Protein AF-A0A7W6GDS7-F1 (afdb_monomer)

pLDDT: mean 84.32, std 12.07, range [47.75, 96.88]

Solvent-accessible surface area (backbone atoms only — not comparable to full-atom values): 6904 Å² total; per-residue (Å²): 136,67,74,62,54,74,38,77,68,31,47,52,54,49,50,52,54,52,49,51,50,52,51,52,50,51,54,51,53,52,51,52,50,50,55,60,49,51,54,53,50,51,54,51,51,51,54,49,50,54,50,53,50,54,52,48,52,50,52,50,50,49,54,50,53,52,53,52,49,55,52,51,53,52,50,52,52,52,50,53,51,49,56,52,46,53,55,50,52,51,53,50,51,53,48,52,52,51,53,51,56,50,51,33,48,73,71,70,48,67,88,66,78,44,76,65,52,52,48,53,70,70,62,62,132

Mean predicted aligned error: 15.45 Å

Secondary structure (DSSP, 8-state):
--TTTSSHHHHHHHHHHHHHHHHHHHHHHHHHHHHHHHHHHHHHHHHHHHHHHHHHHHHHHHHHHHHHHHHHHHHHHHHHHHHHHHHHHHHHHHHHHHHHHHHHHHTT---S--HHHHHHHHT--

Foldseek 3Di:
DCVCCVDPVNVVVVVVVVVVVVVVVVVVVVVVVCVVVVVVVVVVVVVVVVVVVVVVVVVVVVVVVVVVVVVVVVVVVVVVVVVVVVVVVVVVVVVVVVVVCVVCVVVVNNPDCDPVNVVVVVPDD

Radius of gyration: 50.23 Å; Cα contacts (8 Å, |Δi|>4): 10; chains: 1; bounding box: 104×38×113 Å

Sequence (125 aa):
MIALLATPLGRWAGSIIGGLLLIGAAVGVFRWWLHEHDQKLLSGYVLLSEKTAAETERDEFKRQAESYKTVMDAYQVQYRNQLQKDQQDDAQAEQERKDHAAKNRAEGRDDGLTDDDIKFLRRRP

Organism: NCBI:txid1265931

Structure (mmCIF, N/CA/C/O backbone):
data_AF-A0A7W6GDS7-F1
#
_entry.id   AF-A0A7W6GDS7-F1
#
loop_
_atom_site.group_PDB
_atom_site.id
_atom_site.type_symbol
_atom_site.label_atom_id
_atom_site.label_alt_id
_atom_site.label_comp_id
_atom_site.label_asym_id
_atom_site.label_entity_id
_atom_site.label_seq_id
_atom_site.pdbx_PDB_ins_code
_atom_site.Cartn_x
_atom_site.Cartn_y
_atom_site.Cartn_z
_atom_site.occupancy
_atom_site.B_iso_or_equiv
_atom_site.auth_seq_id
_atom_site.auth_comp_id
_atom_site.auth_asym_id
_atom_site.auth_atom_id
_atom_site.pdbx_PDB_model_num
ATOM 1 N N . MET A 1 1 ? 54.939 -10.326 -66.100 1.00 47.75 1 MET A N 1
ATOM 2 C CA . MET A 1 1 ? 53.601 -9.796 -65.746 1.00 47.75 1 MET A CA 1
ATOM 3 C C . MET A 1 1 ? 53.625 -8.542 -64.852 1.00 47.75 1 MET A C 1
ATOM 5 O O . MET A 1 1 ? 52.572 -8.132 -64.397 1.00 47.75 1 MET A O 1
ATOM 9 N N . ILE A 1 2 ? 54.773 -7.879 -64.633 1.00 54.56 2 ILE A N 1
ATOM 10 C CA . ILE A 1 2 ? 54.850 -6.638 -63.822 1.00 54.56 2 ILE A CA 1
ATOM 11 C C . ILE A 1 2 ? 54.851 -5.370 -64.710 1.00 54.56 2 ILE A C 1
ATOM 13 O O . ILE A 1 2 ? 54.473 -4.292 -64.266 1.00 54.56 2 ILE A O 1
ATOM 17 N N . ALA A 1 3 ? 55.174 -5.495 -66.005 1.00 52.16 3 ALA A N 1
ATOM 18 C CA . ALA A 1 3 ? 55.303 -4.352 -66.919 1.00 52.16 3 ALA A CA 1
ATOM 19 C C . ALA A 1 3 ? 53.968 -3.651 -67.263 1.00 52.16 3 ALA A C 1
ATOM 21 O O . ALA A 1 3 ? 53.970 -2.490 -67.658 1.00 52.16 3 ALA A O 1
ATOM 22 N N . LEU A 1 4 ? 52.825 -4.324 -67.075 1.00 53.91 4 LEU A N 1
ATOM 23 C CA . LEU A 1 4 ? 51.492 -3.777 -67.373 1.00 53.91 4 LEU A CA 1
ATOM 24 C C . LEU A 1 4 ? 50.913 -2.930 -66.223 1.00 53.91 4 LEU A C 1
ATOM 26 O O . LEU A 1 4 ? 49.993 -2.154 -66.445 1.00 53.91 4 LEU A O 1
ATOM 30 N N . LEU A 1 5 ? 51.491 -3.030 -65.018 1.00 54.59 5 LEU A N 1
ATOM 31 C CA . LEU A 1 5 ? 51.189 -2.171 -63.862 1.00 54.59 5 LEU A CA 1
ATOM 32 C C . LEU A 1 5 ? 51.980 -0.850 -63.885 1.00 54.59 5 LEU A C 1
ATOM 34 O O . LEU A 1 5 ? 51.621 0.091 -63.182 1.00 54.59 5 LEU A O 1
ATOM 38 N N . ALA A 1 6 ? 53.042 -0.769 -64.695 1.00 56.88 6 ALA A N 1
ATOM 39 C CA . ALA A 1 6 ? 53.880 0.423 -64.840 1.00 56.88 6 ALA A CA 1
ATOM 40 C C . ALA A 1 6 ? 53.373 1.404 -65.915 1.00 56.88 6 ALA A C 1
ATOM 42 O O . ALA A 1 6 ? 53.873 2.524 -66.009 1.00 56.88 6 ALA A O 1
ATOM 43 N N . THR A 1 7 ? 52.370 1.016 -66.711 1.00 65.81 7 THR A N 1
ATOM 44 C CA . THR A 1 7 ? 51.706 1.919 -67.659 1.00 65.81 7 THR A CA 1
ATOM 45 C C . THR A 1 7 ? 50.702 2.821 -66.925 1.00 65.81 7 THR A C 1
ATOM 47 O O . THR A 1 7 ? 50.130 2.417 -65.906 1.00 65.81 7 THR A O 1
ATOM 50 N N . PRO A 1 8 ? 50.441 4.047 -67.420 1.00 65.62 8 PRO A N 1
ATOM 51 C CA . PRO A 1 8 ? 49.491 4.971 -66.790 1.00 65.62 8 PRO A CA 1
ATOM 52 C C . PRO A 1 8 ? 48.081 4.370 -66.635 1.00 65.62 8 PRO A C 1
ATOM 54 O O . PRO A 1 8 ? 47.399 4.659 -65.655 1.00 65.62 8 PRO A O 1
ATOM 57 N N . LEU A 1 9 ? 47.685 3.465 -67.538 1.00 62.59 9 LEU A N 1
ATOM 58 C CA . LEU A 1 9 ? 46.424 2.714 -67.482 1.00 62.59 9 LEU A CA 1
ATOM 59 C C . LEU A 1 9 ? 46.395 1.667 -66.351 1.00 62.59 9 LEU A C 1
ATOM 61 O O . LEU A 1 9 ? 45.389 1.550 -65.652 1.00 62.59 9 LEU A O 1
ATOM 65 N N . GLY A 1 10 ? 47.499 0.946 -66.117 1.00 64.06 10 GLY A N 1
ATOM 66 C CA . GLY A 1 10 ? 47.605 -0.044 -65.037 1.00 64.06 10 GLY A CA 1
ATOM 67 C C . GLY A 1 10 ? 47.581 0.575 -63.635 1.00 64.06 10 GLY A C 1
ATOM 68 O O . GLY A 1 10 ? 46.973 0.017 -62.721 1.00 64.06 10 GLY A O 1
ATOM 69 N N . ARG A 1 11 ? 48.168 1.770 -63.471 1.00 69.38 11 ARG A N 1
ATOM 70 C CA . ARG A 1 11 ? 48.117 2.533 -62.207 1.00 69.38 11 ARG A CA 1
ATOM 71 C C . ARG A 1 11 ? 46.707 3.033 -61.891 1.00 69.38 11 ARG A C 1
ATOM 73 O O . ARG A 1 11 ? 46.294 2.990 -60.735 1.00 69.38 11 ARG A O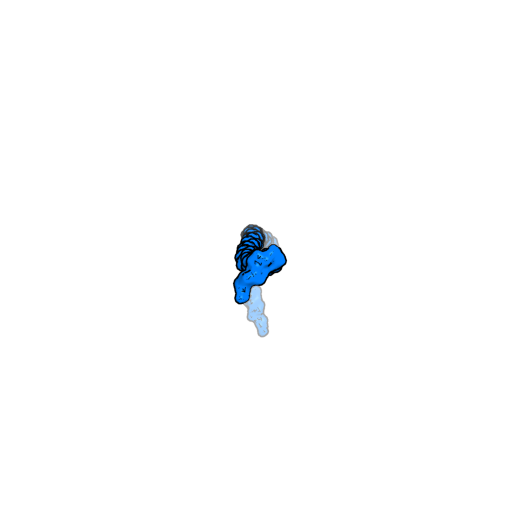 1
ATOM 80 N N . TRP A 1 12 ? 45.961 3.464 -62.909 1.00 73.56 12 TRP A N 1
ATOM 81 C CA . TRP A 1 12 ? 44.571 3.903 -62.762 1.00 73.56 12 TRP A CA 1
ATOM 82 C C . TRP A 1 12 ? 43.647 2.743 -62.367 1.00 73.56 12 TRP A C 1
ATOM 84 O O . TRP A 1 12 ? 42.903 2.850 -61.394 1.00 73.56 12 TRP A O 1
ATOM 94 N N . ALA A 1 13 ? 43.764 1.598 -63.047 1.00 74.06 13 ALA A N 1
ATOM 95 C CA . ALA A 1 13 ? 42.996 0.397 -62.718 1.00 74.06 13 ALA A CA 1
ATOM 96 C C . ALA A 1 13 ? 43.298 -0.128 -61.299 1.00 74.06 13 ALA A C 1
ATOM 98 O O . ALA A 1 13 ? 42.376 -0.445 -60.548 1.00 74.06 13 ALA A O 1
ATOM 9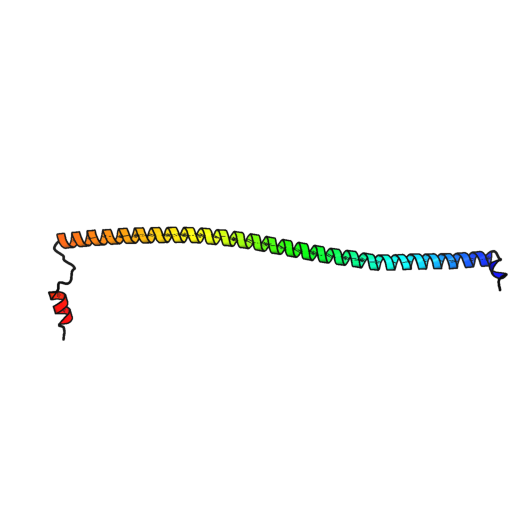9 N N . GLY A 1 14 ? 44.574 -0.150 -60.892 1.00 74.62 14 GLY A N 1
ATOM 100 C CA . GLY A 1 14 ? 44.974 -0.533 -59.533 1.00 74.62 14 GLY A CA 1
ATOM 101 C C . GLY A 1 14 ? 44.450 0.425 -58.458 1.00 74.62 14 GLY A C 1
ATOM 102 O O . GLY A 1 14 ? 44.019 -0.022 -57.398 1.00 74.62 14 GLY A O 1
ATOM 103 N N . SER A 1 15 ? 44.417 1.731 -58.746 1.00 79.00 15 SER A N 1
ATOM 104 C CA . SER A 1 15 ? 43.872 2.741 -57.831 1.00 79.00 15 SER A CA 1
ATOM 105 C C . SER A 1 15 ? 42.362 2.602 -57.627 1.00 79.00 15 SER A C 1
ATOM 107 O O . SER A 1 15 ? 41.884 2.785 -56.510 1.00 79.00 15 SER A O 1
ATOM 109 N N . ILE A 1 16 ? 41.606 2.265 -58.677 1.00 83.81 16 ILE A N 1
ATOM 110 C CA . ILE A 1 16 ? 40.153 2.049 -58.582 1.00 83.81 16 ILE A CA 1
ATOM 111 C C . ILE A 1 16 ? 39.855 0.799 -57.751 1.00 83.81 16 ILE A C 1
ATOM 113 O O . ILE A 1 16 ? 39.044 0.850 -56.830 1.00 83.81 16 ILE A O 1
ATOM 117 N N . ILE A 1 17 ? 40.540 -0.311 -58.035 1.00 84.12 17 ILE A N 1
ATOM 118 C CA . ILE A 1 17 ? 40.349 -1.570 -57.302 1.00 84.12 17 ILE A CA 1
ATOM 119 C C . ILE A 1 17 ? 40.764 -1.406 -55.833 1.00 84.12 17 ILE A C 1
ATOM 121 O O . ILE A 1 17 ? 40.036 -1.832 -54.938 1.00 84.12 17 ILE A O 1
ATOM 125 N N . GLY A 1 18 ? 41.891 -0.736 -55.572 1.00 85.94 18 GLY A N 1
ATOM 126 C CA . GLY A 1 18 ? 42.337 -0.422 -54.214 1.00 85.94 18 GLY A CA 1
ATOM 127 C C . GLY A 1 18 ? 41.353 0.479 -53.462 1.00 85.94 18 GLY A C 1
ATOM 128 O O . GLY A 1 18 ? 41.043 0.214 -52.302 1.00 85.94 18 GLY A O 1
ATOM 129 N N . GLY A 1 19 ? 40.799 1.493 -54.135 1.00 87.75 19 GLY A N 1
ATOM 130 C CA . GLY A 1 19 ? 39.763 2.360 -53.573 1.00 87.75 19 GLY A CA 1
ATOM 131 C C . GLY A 1 19 ? 38.483 1.598 -53.219 1.00 87.75 19 GLY A C 1
ATOM 132 O O . GLY A 1 19 ? 37.969 1.745 -52.113 1.00 87.75 19 GLY A O 1
ATOM 133 N N . LEU A 1 20 ? 38.004 0.726 -54.110 1.00 88.75 20 LEU A N 1
ATOM 134 C CA . 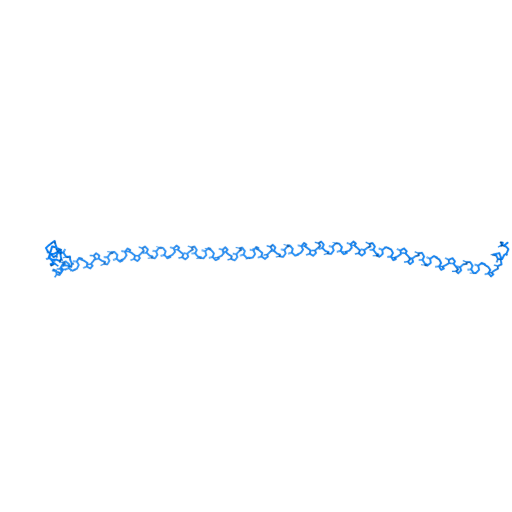LEU A 1 20 ? 36.826 -0.112 -53.855 1.00 88.75 20 LEU A CA 1
ATOM 135 C C . LEU A 1 20 ? 37.046 -1.093 -52.698 1.00 88.75 20 LEU A C 1
ATOM 137 O O . LEU A 1 20 ? 36.145 -1.279 -51.883 1.00 88.75 20 LEU A O 1
ATOM 141 N N . LEU A 1 21 ? 38.240 -1.680 -52.582 1.00 89.94 21 LEU A N 1
ATOM 142 C CA . LEU A 1 21 ? 38.586 -2.553 -51.457 1.00 89.94 21 LEU A CA 1
ATOM 143 C C . LEU A 1 21 ? 38.617 -1.798 -50.126 1.00 89.94 21 LEU A C 1
ATOM 145 O O . LEU A 1 21 ? 38.098 -2.304 -49.134 1.00 89.94 21 LEU A O 1
ATOM 149 N N . LEU A 1 22 ? 39.168 -0.581 -50.099 1.00 91.00 22 LEU A N 1
ATOM 150 C CA . LEU A 1 22 ? 39.157 0.259 -48.899 1.00 91.00 22 LEU A CA 1
ATOM 151 C C . LEU A 1 22 ? 37.737 0.653 -48.489 1.00 91.00 22 LEU A C 1
ATOM 153 O O . LEU A 1 22 ? 37.408 0.589 -47.307 1.00 91.00 22 LEU A O 1
ATOM 157 N N . ILE A 1 23 ? 36.883 1.004 -49.453 1.00 92.19 23 ILE A N 1
ATOM 158 C CA . ILE A 1 23 ? 35.469 1.293 -49.187 1.00 92.19 23 ILE A CA 1
ATOM 159 C C . ILE A 1 23 ? 34.770 0.042 -48.645 1.00 92.19 23 ILE A C 1
ATOM 161 O O . ILE A 1 23 ? 34.068 0.122 -47.640 1.00 92.19 23 ILE A O 1
ATOM 165 N N . GLY A 1 24 ? 34.999 -1.123 -49.254 1.00 92.31 24 GLY A N 1
ATOM 166 C CA . GLY A 1 24 ? 34.452 -2.393 -48.778 1.00 92.31 24 GLY A CA 1
ATOM 167 C C . GLY A 1 24 ? 34.882 -2.720 -47.346 1.00 92.31 24 GLY A C 1
ATOM 168 O O . GLY A 1 24 ? 34.045 -3.087 -46.521 1.00 92.31 24 GLY A O 1
ATOM 169 N N . ALA A 1 25 ? 36.161 -2.515 -47.020 1.00 92.94 25 ALA A N 1
ATOM 170 C CA . ALA A 1 25 ? 36.686 -2.698 -45.671 1.00 92.94 25 ALA A CA 1
ATOM 171 C C . ALA A 1 25 ? 36.072 -1.702 -44.675 1.00 92.94 25 ALA A C 1
ATOM 173 O O . ALA A 1 25 ? 35.646 -2.106 -43.595 1.00 92.94 25 ALA A O 1
ATOM 174 N N . ALA A 1 26 ? 35.954 -0.425 -45.048 1.00 93.44 26 ALA A N 1
ATOM 175 C CA . ALA A 1 26 ? 35.335 0.599 -44.211 1.00 93.44 26 ALA A CA 1
ATOM 176 C C . ALA A 1 26 ? 33.860 0.281 -43.918 1.00 93.44 26 ALA A C 1
ATOM 178 O O . ALA A 1 26 ? 33.433 0.341 -42.766 1.00 93.44 26 ALA A O 1
ATOM 179 N N . VAL A 1 27 ? 33.095 -0.132 -44.933 1.00 94.19 27 VAL A N 1
ATOM 180 C CA . VAL A 1 27 ? 31.693 -0.545 -44.773 1.00 94.19 27 VAL A CA 1
ATOM 181 C C . VAL A 1 27 ? 31.580 -1.802 -43.906 1.00 94.19 27 VAL A C 1
ATOM 183 O O . VAL A 1 27 ? 30.693 -1.880 -43.057 1.00 94.19 27 VAL A O 1
ATOM 186 N N . GLY A 1 28 ? 32.477 -2.776 -44.082 1.00 93.19 28 GLY A N 1
ATOM 187 C CA . GLY A 1 28 ? 32.512 -3.997 -43.275 1.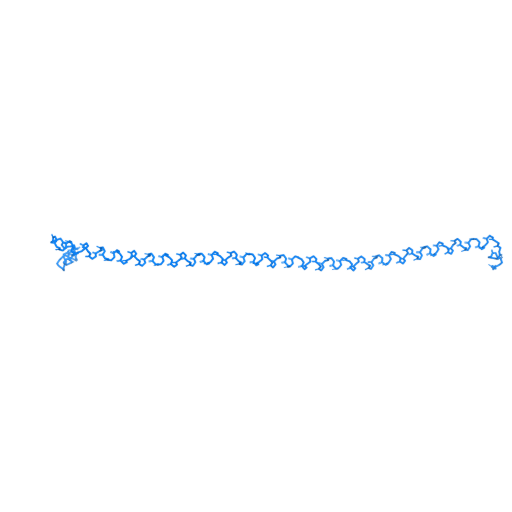00 93.19 28 GLY A CA 1
ATOM 188 C C . GLY A 1 28 ? 32.786 -3.720 -41.796 1.00 93.19 28 GLY A C 1
ATOM 189 O O . GLY A 1 28 ? 32.027 -4.172 -40.939 1.00 93.19 28 GLY A O 1
ATOM 190 N N . VAL A 1 29 ? 33.815 -2.918 -41.499 1.00 92.69 29 VAL A N 1
ATOM 191 C CA . VAL A 1 29 ? 34.156 -2.500 -40.129 1.00 92.69 29 VAL A CA 1
ATOM 192 C C . VAL A 1 29 ? 33.016 -1.697 -39.508 1.00 92.69 29 VAL A C 1
ATOM 194 O O . VAL A 1 29 ? 32.640 -1.954 -38.369 1.00 92.69 29 VAL A O 1
ATOM 197 N N . PHE A 1 30 ? 32.414 -0.776 -40.262 1.00 92.81 30 PHE A N 1
ATOM 198 C CA . PHE A 1 30 ? 31.295 0.027 -39.776 1.00 92.81 30 PHE A CA 1
ATOM 199 C C . PHE A 1 30 ? 30.057 -0.822 -39.454 1.00 92.81 30 PHE A C 1
ATOM 201 O O . PHE A 1 30 ? 29.437 -0.636 -38.409 1.00 92.81 30 PHE A O 1
ATOM 208 N N . ARG A 1 31 ? 29.717 -1.804 -40.303 1.00 93.38 31 ARG A N 1
ATOM 209 C CA . ARG A 1 31 ? 28.613 -2.743 -40.030 1.00 93.38 31 ARG A CA 1
ATOM 210 C C . ARG A 1 31 ? 28.881 -3.615 -38.809 1.00 93.38 31 ARG A C 1
ATOM 212 O O . ARG A 1 31 ? 27.963 -3.842 -38.027 1.00 93.38 31 ARG A O 1
ATOM 219 N N . TRP A 1 32 ? 30.107 -4.111 -38.648 1.00 91.00 32 TRP A N 1
ATOM 220 C CA . TRP A 1 32 ? 30.469 -4.907 -37.476 1.00 91.00 32 TRP A CA 1
ATOM 221 C C . TRP A 1 32 ? 30.404 -4.075 -36.190 1.00 91.00 32 TRP A C 1
ATOM 223 O O . TRP A 1 32 ? 29.820 -4.519 -35.204 1.00 91.00 32 TRP A O 1
ATOM 233 N N . TRP A 1 33 ? 30.897 -2.835 -36.235 1.00 90.88 33 TRP A N 1
ATOM 234 C CA . TRP A 1 33 ? 30.804 -1.895 -35.122 1.00 90.88 33 TRP A CA 1
ATOM 235 C C . TRP A 1 33 ? 29.353 -1.597 -34.727 1.00 90.88 33 TRP A C 1
ATOM 237 O O . TRP A 1 33 ? 29.026 -1.667 -33.544 1.00 90.88 33 TRP A O 1
ATOM 247 N N . LEU A 1 34 ? 28.466 -1.341 -35.699 1.00 88.19 34 LEU A N 1
ATOM 248 C CA . LEU A 1 34 ? 27.035 -1.158 -35.428 1.00 88.19 34 LEU A CA 1
ATOM 249 C C . LEU A 1 34 ? 26.426 -2.383 -34.739 1.00 88.19 34 LEU A C 1
ATOM 251 O O . LEU A 1 34 ? 25.684 -2.230 -33.777 1.00 88.19 34 LEU A O 1
ATOM 255 N N . HIS A 1 35 ? 26.778 -3.595 -35.175 1.00 83.06 35 HIS A N 1
ATOM 256 C CA . HIS A 1 35 ? 26.238 -4.817 -34.583 1.00 83.06 35 HIS A CA 1
ATOM 257 C C . HIS A 1 35 ? 26.619 -4.982 -33.102 1.00 83.06 35 HIS A C 1
ATOM 259 O O . HIS A 1 35 ? 25.761 -5.305 -32.281 1.00 83.06 35 HIS A O 1
ATOM 265 N N . GLU A 1 36 ? 27.879 -4.728 -32.736 1.00 81.94 36 GLU A N 1
ATOM 266 C CA . GLU A 1 36 ? 28.297 -4.765 -31.326 1.00 81.94 36 GLU A CA 1
ATOM 267 C C . GLU A 1 36 ? 27.705 -3.613 -30.504 1.00 81.94 36 GLU A C 1
ATOM 269 O O . GLU A 1 36 ? 27.370 -3.786 -29.328 1.00 81.94 36 GLU A O 1
ATOM 274 N N . HIS A 1 37 ? 27.586 -2.429 -31.106 1.00 81.50 37 HIS A N 1
ATOM 275 C CA . HIS A 1 37 ? 27.061 -1.247 -30.436 1.00 81.50 37 HIS A CA 1
ATOM 276 C C . HIS A 1 37 ? 25.561 -1.383 -30.132 1.00 81.50 37 HIS A C 1
ATOM 278 O O . HIS A 1 37 ? 25.128 -1.082 -29.016 1.00 81.50 37 HIS A O 1
ATOM 284 N N . ASP A 1 38 ? 24.781 -1.914 -31.075 1.00 78.75 38 ASP A N 1
ATOM 285 C CA . ASP A 1 38 ? 23.345 -2.144 -30.912 1.00 78.75 38 ASP A CA 1
ATOM 286 C C . ASP A 1 38 ? 23.054 -3.155 -29.798 1.00 78.75 38 ASP A C 1
ATOM 288 O O . ASP A 1 38 ? 22.165 -2.924 -28.978 1.00 78.75 38 ASP A O 1
ATOM 292 N N . GLN A 1 39 ? 23.833 -4.239 -29.694 1.00 76.12 39 GLN A N 1
ATOM 293 C CA . GLN A 1 39 ? 23.656 -5.218 -28.613 1.00 76.12 39 GLN A CA 1
ATOM 294 C C . GLN A 1 39 ? 23.876 -4.607 -27.224 1.00 76.12 39 GLN A C 1
ATOM 296 O O . GLN A 1 39 ? 23.105 -4.872 -26.297 1.00 76.12 39 GLN A O 1
ATOM 301 N N . LYS A 1 40 ? 24.893 -3.750 -27.072 1.00 73.94 40 LYS A N 1
ATOM 302 C CA . LYS A 1 40 ? 25.155 -3.062 -25.799 1.00 73.94 40 LYS A CA 1
ATOM 303 C C . LYS A 1 40 ? 24.024 -2.105 -25.438 1.00 73.94 40 LYS A C 1
ATOM 305 O O . LYS A 1 40 ? 23.570 -2.125 -24.294 1.00 73.94 40 LYS A O 1
ATOM 310 N N . LEU A 1 41 ? 23.524 -1.333 -26.404 1.00 75.94 41 LEU A N 1
ATOM 311 C CA . LEU A 1 41 ? 22.380 -0.445 -26.193 1.00 75.94 41 LEU A CA 1
ATOM 312 C C . LEU A 1 41 ? 21.133 -1.227 -25.778 1.00 75.94 41 LEU A C 1
ATOM 314 O O . LEU A 1 41 ? 20.519 -0.888 -24.770 1.00 75.94 41 LEU A O 1
ATOM 318 N N . LEU A 1 42 ? 20.797 -2.299 -26.498 1.00 76.25 42 LEU A N 1
ATOM 319 C CA . LEU A 1 42 ? 19.645 -3.150 -26.192 1.00 76.25 42 LEU A CA 1
ATOM 320 C C . LEU A 1 42 ? 19.720 -3.708 -24.768 1.00 76.25 42 LEU A C 1
ATOM 322 O O . LEU A 1 42 ? 18.748 -3.608 -24.025 1.00 76.25 42 LEU A O 1
ATOM 326 N N . SER A 1 43 ? 20.880 -4.228 -24.359 1.00 76.31 43 SER A N 1
ATOM 327 C CA . SER A 1 43 ? 21.052 -4.773 -23.006 1.00 76.31 43 SER A CA 1
ATOM 328 C C . SER A 1 43 ? 20.882 -3.711 -21.909 1.00 76.31 43 SER A C 1
ATOM 330 O O . SER A 1 43 ? 20.219 -3.962 -20.904 1.00 76.31 43 SER A O 1
ATOM 332 N N . GLY A 1 44 ? 21.403 -2.497 -22.125 1.00 78.56 44 GLY A N 1
ATOM 333 C CA . GLY A 1 44 ? 21.205 -1.370 -21.214 1.00 78.56 44 GLY A CA 1
ATOM 334 C C . GLY A 1 44 ? 19.747 -0.909 -21.143 1.00 78.56 44 GLY A C 1
ATOM 335 O O . GLY A 1 44 ? 19.262 -0.605 -20.055 1.00 78.56 44 GLY A O 1
ATOM 336 N N . TYR A 1 45 ? 19.032 -0.903 -22.273 1.00 77.75 45 TYR A N 1
ATOM 337 C CA . TYR A 1 45 ? 17.602 -0.580 -22.314 1.00 77.75 45 TYR A CA 1
ATOM 338 C C . TYR A 1 45 ? 16.754 -1.611 -21.570 1.00 77.75 45 TYR A C 1
ATOM 340 O O . TYR A 1 45 ? 15.859 -1.218 -20.825 1.00 77.75 45 TYR A O 1
ATOM 348 N N . VAL A 1 46 ? 17.049 -2.905 -21.727 1.00 83.88 46 VAL A N 1
ATOM 349 C CA . VAL A 1 46 ? 16.355 -3.971 -20.990 1.00 83.88 46 VAL A CA 1
ATOM 350 C C . VAL A 1 46 ? 16.570 -3.790 -19.490 1.00 83.88 46 VAL A C 1
ATOM 352 O O . VAL A 1 46 ? 15.592 -3.678 -18.756 1.00 83.88 46 VAL A O 1
ATOM 355 N N . LEU A 1 47 ? 17.819 -3.622 -19.045 1.00 85.75 47 LEU A N 1
ATOM 356 C CA . LEU A 1 47 ? 18.130 -3.418 -17.627 1.00 85.75 47 LEU A CA 1
ATOM 357 C C . LEU A 1 47 ? 17.446 -2.167 -17.051 1.00 85.75 47 LEU A C 1
ATOM 359 O O . LEU A 1 47 ? 16.940 -2.184 -15.929 1.00 85.75 47 LEU A O 1
ATOM 363 N N . LEU A 1 48 ? 17.415 -1.071 -17.816 1.00 87.00 48 LEU A N 1
ATOM 364 C CA . LEU A 1 48 ? 16.721 0.148 -17.410 1.00 87.00 48 LEU A CA 1
ATOM 365 C C . LEU A 1 48 ? 15.211 -0.087 -17.303 1.00 87.00 48 LEU A C 1
ATOM 367 O O . LEU A 1 48 ? 14.604 0.333 -16.323 1.00 87.00 48 LEU A O 1
ATOM 371 N N . SER A 1 49 ? 14.618 -0.781 -18.277 1.00 85.62 49 SER A N 1
ATOM 372 C CA . SER A 1 49 ? 13.187 -1.086 -18.281 1.00 85.62 49 SER A CA 1
ATOM 373 C C . SER A 1 49 ? 12.782 -1.986 -17.113 1.00 85.62 49 SER A C 1
ATOM 375 O O . SER A 1 49 ? 11.796 -1.694 -16.443 1.00 85.62 49 SER A O 1
ATOM 377 N N . GLU A 1 50 ? 13.582 -3.010 -16.801 1.00 89.44 50 GLU A N 1
ATOM 378 C CA . GLU A 1 50 ? 13.372 -3.893 -15.650 1.00 89.44 50 GLU A CA 1
ATOM 379 C C . GLU A 1 50 ? 13.474 -3.115 -14.338 1.00 89.44 50 GLU A C 1
ATOM 381 O O . GLU A 1 50 ? 12.631 -3.267 -13.454 1.00 89.44 50 GLU A O 1
ATOM 386 N N . LYS A 1 51 ? 14.462 -2.219 -14.222 1.00 91.88 51 LYS A N 1
ATOM 387 C CA . LYS A 1 51 ? 14.605 -1.354 -13.049 1.00 91.88 51 LYS A CA 1
ATOM 388 C C . LYS A 1 51 ? 13.397 -0.432 -12.878 1.00 91.88 51 LYS A C 1
ATOM 390 O O . LYS A 1 51 ? 12.866 -0.334 -11.776 1.00 91.88 51 LYS A O 1
ATOM 395 N N . THR A 1 52 ? 12.955 0.233 -13.943 1.00 91.25 52 THR A N 1
ATOM 396 C CA . THR A 1 52 ? 11.791 1.129 -13.892 1.00 91.25 52 THR A CA 1
ATOM 397 C C . THR A 1 52 ? 10.508 0.366 -13.566 1.00 91.25 52 THR A C 1
ATOM 399 O O . THR A 1 52 ? 9.696 0.857 -12.779 1.00 91.25 52 THR A O 1
ATOM 402 N N . ALA A 1 53 ? 10.335 -0.842 -14.110 1.00 90.81 53 ALA A N 1
ATOM 403 C CA . ALA A 1 53 ? 9.211 -1.710 -13.773 1.00 90.81 53 ALA A CA 1
ATOM 404 C C . ALA A 1 53 ? 9.224 -2.079 -12.281 1.00 90.81 53 ALA A C 1
ATOM 406 O O . ALA A 1 53 ? 8.236 -1.847 -11.589 1.00 90.81 53 ALA A O 1
ATOM 407 N N . ALA A 1 54 ? 10.366 -2.532 -11.757 1.00 91.19 54 ALA A N 1
ATOM 408 C CA . ALA A 1 54 ? 10.515 -2.881 -10.345 1.00 91.19 54 ALA A CA 1
ATOM 409 C C . ALA A 1 54 ? 10.311 -1.680 -9.400 1.00 91.19 54 ALA A C 1
ATOM 411 O O . ALA A 1 54 ? 9.717 -1.817 -8.329 1.00 91.19 54 ALA A O 1
ATOM 412 N N . GLU A 1 55 ? 10.787 -0.489 -9.776 1.00 92.25 55 GLU A N 1
ATOM 413 C CA . GLU A 1 55 ? 10.546 0.742 -9.014 1.00 92.25 55 GLU A CA 1
ATOM 414 C C . GLU A 1 55 ? 9.056 1.105 -8.988 1.00 92.25 55 GLU A C 1
ATOM 416 O O . GLU A 1 55 ? 8.530 1.437 -7.925 1.00 92.25 55 GLU A O 1
ATOM 421 N N . THR A 1 56 ? 8.368 0.965 -10.124 1.00 92.12 56 THR A N 1
ATOM 422 C CA . THR A 1 56 ? 6.925 1.224 -10.237 1.00 92.12 56 THR A CA 1
ATOM 423 C C . THR A 1 56 ? 6.122 0.241 -9.390 1.00 92.12 56 THR A C 1
ATOM 425 O O . THR A 1 56 ? 5.286 0.667 -8.596 1.00 92.12 56 THR A O 1
ATOM 428 N N . GLU A 1 57 ? 6.417 -1.058 -9.479 1.00 91.88 57 GLU A N 1
ATOM 429 C CA . GLU A 1 57 ? 5.769 -2.082 -8.651 1.00 91.88 57 GLU A CA 1
ATOM 430 C C . GLU A 1 57 ? 5.949 -1.787 -7.160 1.00 91.88 57 GLU A C 1
ATOM 432 O O . GLU A 1 57 ? 4.988 -1.813 -6.390 1.00 91.88 57 GLU A O 1
ATOM 437 N N . ARG A 1 58 ? 7.170 -1.443 -6.732 1.00 93.19 58 ARG A N 1
ATOM 438 C CA . ARG A 1 58 ? 7.450 -1.099 -5.332 1.00 93.19 58 ARG A CA 1
ATOM 439 C C . ARG A 1 58 ? 6.637 0.109 -4.866 1.00 93.19 58 ARG A C 1
ATOM 441 O O . ARG A 1 58 ? 6.153 0.122 -3.731 1.00 93.19 58 ARG A O 1
ATOM 448 N N . ASP A 1 59 ? 6.514 1.128 -5.705 1.00 95.06 59 ASP A N 1
ATOM 449 C CA . ASP A 1 59 ? 5.778 2.342 -5.368 1.00 95.06 59 ASP A CA 1
ATOM 450 C C . ASP A 1 59 ? 4.259 2.078 -5.330 1.00 95.06 59 ASP A C 1
ATOM 452 O O . ASP A 1 59 ? 3.569 2.565 -4.429 1.00 95.06 59 ASP A O 1
ATOM 456 N N . GLU A 1 60 ? 3.740 1.212 -6.206 1.00 93.12 60 GLU A N 1
ATOM 457 C CA . GLU A 1 60 ? 2.361 0.722 -6.122 1.00 93.12 60 GLU A CA 1
ATOM 458 C C . GLU A 1 60 ? 2.108 -0.088 -4.848 1.00 93.12 60 GLU A C 1
ATOM 460 O O . GLU A 1 60 ? 1.104 0.147 -4.170 1.00 93.12 60 GLU A O 1
ATOM 465 N N . PHE A 1 61 ? 3.021 -0.992 -4.477 1.00 94.19 61 PHE A N 1
ATOM 466 C CA . PHE A 1 61 ? 2.935 -1.745 -3.225 1.00 94.19 61 PHE A CA 1
ATOM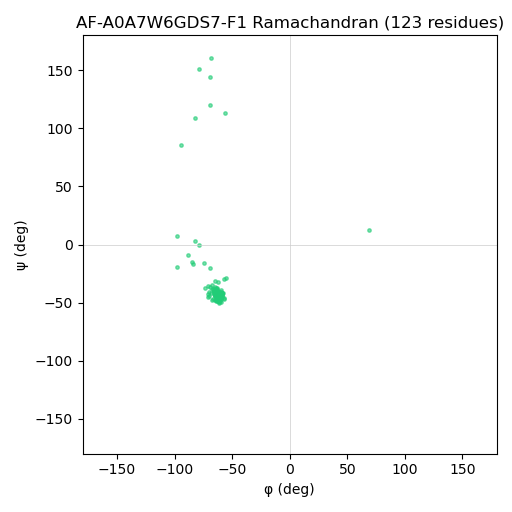 467 C C . PHE A 1 61 ? 2.940 -0.821 -2.008 1.00 94.19 61 PHE A C 1
ATOM 469 O O . PHE A 1 61 ? 2.142 -1.020 -1.091 1.00 94.19 61 PHE A O 1
ATOM 476 N N . LYS A 1 62 ? 3.785 0.218 -1.999 1.00 95.44 62 LYS A N 1
ATOM 477 C CA . LYS A 1 62 ? 3.771 1.239 -0.941 1.00 95.44 62 LYS A CA 1
ATOM 478 C C . LYS A 1 62 ? 2.425 1.942 -0.853 1.00 95.44 62 LYS A C 1
ATOM 480 O O . LYS A 1 62 ? 1.853 2.006 0.232 1.00 95.44 62 LYS A O 1
ATOM 485 N N . ARG A 1 63 ? 1.888 2.408 -1.983 1.00 92.94 63 ARG A N 1
ATOM 486 C CA . ARG A 1 63 ? 0.580 3.076 -2.027 1.00 92.94 63 ARG A CA 1
ATOM 487 C C . ARG A 1 63 ? -0.534 2.167 -1.504 1.00 92.94 63 ARG A C 1
ATOM 489 O O . ARG A 1 63 ? -1.392 2.610 -0.744 1.00 92.94 63 ARG A O 1
ATOM 496 N N . GLN A 1 64 ? -0.515 0.891 -1.886 1.00 94.06 64 GLN A N 1
ATOM 497 C CA . GLN A 1 64 ? -1.471 -0.094 -1.384 1.00 94.06 64 GLN A CA 1
ATOM 498 C C . GLN A 1 64 ? -1.316 -0.292 0.128 1.00 94.06 64 GLN A C 1
ATOM 500 O O . GLN A 1 64 ? -2.305 -0.199 0.851 1.00 94.06 64 GLN A O 1
ATOM 505 N N . ALA A 1 65 ? -0.094 -0.490 0.628 1.00 94.88 65 ALA A N 1
ATOM 506 C CA . ALA A 1 65 ? 0.175 -0.655 2.055 1.00 94.88 65 ALA A CA 1
ATOM 507 C C . ALA A 1 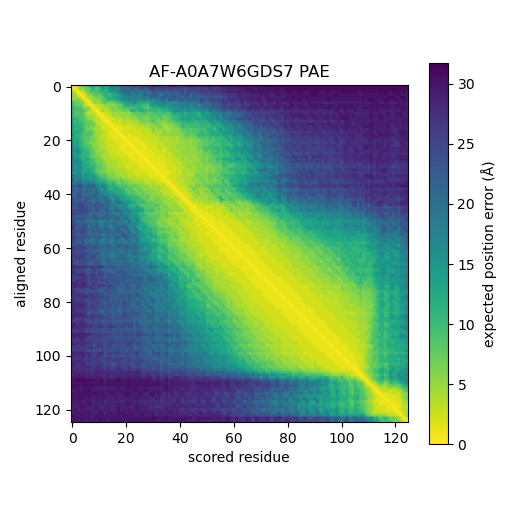65 ? -0.287 0.555 2.885 1.00 94.88 65 ALA A C 1
ATOM 509 O O . ALA A 1 65 ? -0.897 0.381 3.940 1.00 94.88 65 ALA A O 1
ATOM 510 N N . GLU A 1 66 ? -0.055 1.773 2.394 1.00 95.19 66 GLU A N 1
ATOM 511 C CA . GLU A 1 66 ? -0.547 3.003 3.021 1.00 95.19 66 GLU A CA 1
ATOM 512 C C . GLU A 1 66 ? -2.078 3.041 3.057 1.00 95.19 66 GLU A C 1
ATOM 514 O O . GLU A 1 66 ? -2.655 3.311 4.110 1.00 95.19 66 GLU A O 1
ATOM 519 N N . SER A 1 67 ? -2.744 2.677 1.954 1.00 93.38 67 SER A N 1
ATOM 520 C CA . SER A 1 67 ? -4.209 2.612 1.914 1.00 93.38 67 SER A CA 1
ATOM 521 C C . SER A 1 67 ? -4.779 1.590 2.906 1.00 93.38 67 SER A C 1
ATOM 523 O O . SER A 1 67 ? -5.716 1.901 3.643 1.00 93.38 67 SER A O 1
ATOM 525 N N . TYR A 1 68 ? -4.170 0.402 3.006 1.00 93.12 68 TYR A N 1
ATOM 526 C CA . TYR A 1 68 ? -4.576 -0.621 3.970 1.00 93.12 68 TYR A CA 1
ATOM 527 C C . TYR A 1 68 ? -4.373 -0.149 5.404 1.00 93.12 68 TYR A C 1
ATOM 529 O O . TYR A 1 68 ? -5.240 -0.376 6.245 1.00 93.12 68 TYR A O 1
ATOM 537 N N . LYS A 1 69 ? -3.264 0.543 5.686 1.00 95.56 69 LYS A N 1
ATOM 538 C CA . LYS A 1 69 ? -3.007 1.113 7.008 1.00 95.56 69 LYS A CA 1
ATOM 539 C C . LYS A 1 69 ? -4.101 2.101 7.409 1.00 95.56 69 LYS A C 1
ATOM 541 O O . LYS A 1 69 ? -4.642 1.979 8.502 1.00 95.56 69 LYS A O 1
ATOM 546 N N . THR A 1 70 ? -4.491 3.013 6.518 1.00 93.94 70 THR A N 1
ATOM 547 C CA . THR A 1 70 ? -5.579 3.966 6.787 1.00 93.94 70 THR A CA 1
ATOM 548 C C . THR A 1 70 ? -6.903 3.264 7.089 1.00 93.94 70 THR A C 1
ATOM 550 O O . THR A 1 70 ? -7.597 3.644 8.031 1.00 93.94 70 THR A O 1
ATOM 553 N N . VAL A 1 71 ? -7.252 2.224 6.324 1.00 94.69 71 VAL A N 1
ATOM 554 C CA . VAL A 1 71 ? -8.484 1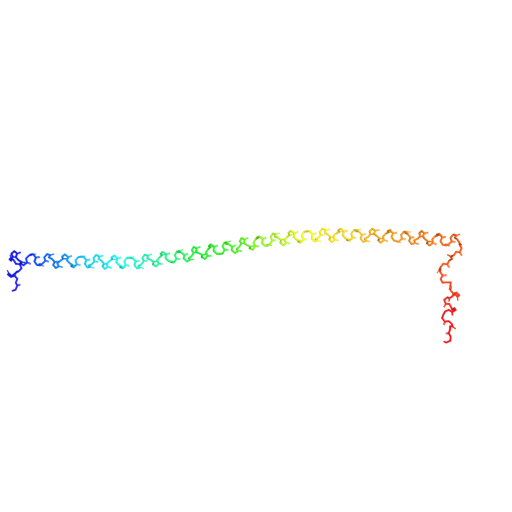.452 6.555 1.00 94.69 71 VAL A CA 1
ATOM 555 C C . VAL A 1 71 ? -8.438 0.729 7.901 1.00 94.69 71 VAL A C 1
ATOM 557 O O . VAL A 1 71 ? -9.417 0.761 8.645 1.00 94.69 71 VAL A O 1
ATOM 560 N N . MET A 1 72 ? -7.305 0.112 8.240 1.00 94.31 72 MET A N 1
ATOM 561 C CA . MET A 1 72 ? -7.136 -0.591 9.513 1.00 94.31 72 MET A CA 1
ATOM 562 C C . MET A 1 72 ? -7.211 0.361 10.706 1.00 94.31 72 MET A C 1
ATOM 564 O O . MET A 1 72 ? -7.901 0.056 11.678 1.00 94.31 72 MET A O 1
ATOM 568 N N . ASP A 1 73 ? -6.573 1.528 10.615 1.00 95.12 73 ASP A N 1
ATOM 569 C CA . ASP A 1 73 ? -6.629 2.552 11.660 1.00 95.12 73 ASP A CA 1
ATOM 570 C C . ASP A 1 73 ? -8.073 3.045 11.863 1.00 95.12 73 ASP A C 1
ATOM 572 O O . ASP A 1 73 ? -8.559 3.115 12.996 1.00 95.12 73 ASP A O 1
ATOM 576 N N . ALA A 1 74 ? -8.805 3.309 10.774 1.00 94.81 74 ALA A N 1
ATOM 577 C CA . ALA A 1 74 ? -10.212 3.706 10.836 1.00 94.81 74 ALA A CA 1
ATOM 578 C C . ALA A 1 74 ? -11.096 2.617 11.470 1.00 94.81 74 ALA A C 1
ATOM 580 O O . ALA A 1 74 ? -11.908 2.911 12.351 1.00 94.81 74 ALA A O 1
ATOM 581 N N . TYR A 1 75 ? -10.904 1.356 11.074 1.00 95.88 75 TYR A N 1
ATOM 582 C CA . TYR A 1 75 ? -11.647 0.226 11.630 1.00 95.88 75 TYR A CA 1
ATOM 583 C C . TYR A 1 75 ? -11.354 0.031 13.121 1.00 95.88 75 TYR A C 1
ATOM 585 O O . TYR A 1 75 ? -12.265 -0.213 13.913 1.00 95.88 75 TYR A O 1
ATOM 593 N N . GLN A 1 76 ? -10.098 0.203 13.539 1.00 96.25 76 GLN A N 1
ATOM 594 C CA . GLN A 1 76 ? -9.717 0.095 14.942 1.00 96.25 76 GLN A CA 1
ATOM 595 C C . GLN A 1 76 ? -10.381 1.182 15.797 1.00 96.25 76 GLN A C 1
ATOM 597 O O . GLN A 1 76 ? -10.842 0.893 16.904 1.00 96.25 76 GLN A O 1
ATOM 602 N N . VAL A 1 77 ? -10.459 2.417 15.294 1.00 96.12 77 VAL A N 1
ATOM 603 C CA . VAL A 1 77 ? -11.181 3.507 15.967 1.00 96.12 77 VAL A CA 1
ATOM 604 C C . VAL A 1 77 ? -12.671 3.187 16.060 1.00 96.12 77 VAL A C 1
ATOM 606 O O . VAL A 1 77 ? -13.248 3.286 17.142 1.00 96.12 77 VAL A O 1
ATOM 609 N N . GLN A 1 78 ? -13.288 2.747 14.962 1.00 95.31 78 GLN A N 1
ATOM 610 C CA . GLN A 1 78 ? -14.704 2.386 14.945 1.00 95.31 78 GLN A CA 1
ATOM 611 C C . GLN A 1 78 ? -15.018 1.267 15.943 1.00 95.31 78 GLN A C 1
ATOM 613 O O . GLN A 1 78 ? -15.985 1.377 16.694 1.00 95.31 78 GLN A O 1
ATOM 618 N N . TYR A 1 79 ? -14.181 0.232 15.999 1.00 96.19 79 TYR A N 1
ATOM 619 C CA . TYR A 1 79 ? -14.340 -0.873 16.938 1.00 96.19 79 TYR A CA 1
ATOM 620 C C . TYR A 1 79 ? -14.262 -0.408 18.396 1.00 96.19 79 TYR A C 1
ATOM 622 O O . TYR A 1 79 ? -15.108 -0.772 19.208 1.00 96.19 79 TYR A O 1
ATOM 630 N N . ARG A 1 80 ? -13.287 0.447 18.739 1.00 96.38 80 ARG A N 1
ATOM 631 C CA . ARG A 1 80 ? -13.186 1.010 20.098 1.00 96.38 80 ARG A CA 1
ATOM 632 C C . ARG A 1 80 ? -14.413 1.843 20.460 1.00 96.38 80 ARG A C 1
ATOM 634 O O . ARG A 1 80 ? -14.901 1.731 21.579 1.00 96.38 80 ARG A O 1
ATOM 641 N N . ASN A 1 81 ? -14.916 2.641 19.521 1.00 96.12 81 ASN A N 1
ATOM 642 C CA . ASN A 1 81 ? -16.109 3.457 19.737 1.00 96.12 81 ASN A CA 1
ATOM 643 C C . ASN A 1 81 ? -17.362 2.593 19.928 1.00 96.12 81 ASN A C 1
ATOM 645 O O . ASN A 1 81 ? -18.169 2.892 20.802 1.00 96.12 81 ASN A O 1
ATOM 649 N N . GLN A 1 82 ? -17.517 1.517 19.148 1.00 96.38 82 GLN A N 1
ATOM 650 C CA . GLN A 1 82 ? -18.616 0.562 19.325 1.00 96.38 82 GLN A CA 1
ATOM 651 C C . GLN A 1 82 ? -18.537 -0.121 20.686 1.00 96.38 82 GLN A C 1
ATOM 653 O O . GLN A 1 82 ? -19.510 -0.094 21.422 1.00 96.38 82 GLN A O 1
ATOM 658 N N . LEU A 1 83 ? -17.359 -0.610 21.078 1.00 96.88 83 LEU A N 1
ATOM 659 C CA . LEU A 1 83 ? -17.180 -1.241 22.384 1.00 96.88 83 LEU A CA 1
ATOM 660 C C . LEU A 1 83 ? -17.516 -0.289 23.543 1.00 96.88 83 LEU A C 1
ATOM 662 O O . LEU A 1 83 ? -18.129 -0.700 24.523 1.00 96.88 83 LEU A O 1
ATOM 666 N N . GLN A 1 84 ? -17.122 0.984 23.445 1.00 96.25 84 GLN A N 1
ATOM 667 C CA . GLN A 1 84 ? -17.481 1.989 24.449 1.00 96.25 84 GLN A CA 1
ATOM 668 C C . GLN A 1 84 ? -18.982 2.262 24.480 1.00 96.25 84 GLN A C 1
ATOM 670 O O . GLN A 1 84 ? -19.542 2.423 25.562 1.00 96.25 84 GLN A O 1
ATOM 675 N N . LYS A 1 85 ? -19.627 2.316 23.311 1.00 96.38 85 LYS A N 1
ATOM 676 C CA . LYS A 1 85 ? -21.071 2.501 23.220 1.00 96.38 85 LYS A CA 1
ATOM 677 C C . LYS A 1 85 ? -21.813 1.320 23.839 1.00 96.38 85 LYS A C 1
ATOM 679 O O . LYS A 1 85 ? -22.656 1.546 24.691 1.00 96.38 85 LYS A O 1
ATOM 684 N N . ASP A 1 86 ? -21.436 0.094 23.496 1.00 94.69 86 ASP A N 1
ATOM 685 C CA . ASP A 1 86 ? -22.063 -1.115 24.035 1.00 94.69 86 ASP A CA 1
ATOM 686 C C . ASP A 1 86 ? -21.940 -1.160 25.566 1.00 94.69 86 ASP A C 1
ATOM 688 O O . ASP A 1 86 ? -22.914 -1.418 26.262 1.00 94.69 86 ASP A O 1
ATOM 692 N N . GLN A 1 87 ? -20.775 -0.796 26.117 1.00 95.62 87 GLN A N 1
ATOM 693 C CA . GLN A 1 87 ? -20.586 -0.698 27.570 1.00 95.62 87 GLN A CA 1
ATOM 694 C C . GLN A 1 87 ? -21.475 0.368 28.226 1.00 95.62 87 GLN A C 1
ATOM 696 O O . GLN A 1 87 ? -21.934 0.179 29.355 1.00 95.62 87 GLN A O 1
ATOM 701 N N . GLN A 1 88 ? -21.693 1.502 27.556 1.00 95.38 88 GLN A N 1
ATOM 702 C CA . GLN A 1 88 ? -22.582 2.553 28.052 1.00 95.38 88 GLN A CA 1
ATOM 703 C C . GLN A 1 88 ? -24.047 2.127 27.976 1.00 95.38 88 GLN A C 1
ATOM 705 O O . GLN A 1 88 ? -24.771 2.309 28.955 1.00 95.38 88 GLN A O 1
ATOM 710 N N . ASP A 1 89 ? -24.458 1.536 26.857 1.00 95.56 89 ASP A N 1
ATOM 711 C CA . ASP A 1 89 ? -25.816 1.047 26.631 1.00 95.56 89 ASP A CA 1
ATOM 712 C C . ASP A 1 89 ? -26.150 -0.072 27.637 1.00 95.56 89 ASP A C 1
ATOM 714 O O . ASP A 1 89 ? -27.215 -0.045 28.254 1.00 95.56 89 ASP A O 1
ATOM 718 N N . ASP A 1 90 ? -25.215 -0.988 27.912 1.00 95.62 90 ASP A N 1
ATOM 719 C CA . ASP A 1 90 ? -25.368 -2.033 28.933 1.00 95.62 90 ASP A CA 1
ATOM 720 C C . ASP A 1 90 ? -25.521 -1.451 30.344 1.00 95.62 90 ASP A C 1
ATOM 722 O O . ASP A 1 90 ? -26.380 -1.890 31.118 1.00 95.62 90 ASP A O 1
ATOM 726 N N . ALA A 1 91 ? -24.705 -0.451 30.694 1.00 94.69 91 ALA A N 1
ATOM 727 C CA . ALA A 1 91 ? -24.783 0.210 31.992 1.00 94.69 91 ALA A CA 1
ATOM 728 C C . ALA A 1 91 ? -26.108 0.970 32.168 1.00 94.69 91 ALA A C 1
ATOM 730 O O . ALA A 1 91 ? -26.725 0.890 33.233 1.00 94.69 91 ALA A O 1
ATOM 731 N N . GLN A 1 92 ? -26.567 1.667 31.123 1.00 95.19 92 GLN A N 1
ATOM 732 C CA . GLN A 1 92 ? -27.858 2.356 31.117 1.00 95.19 92 GLN A CA 1
ATOM 733 C C . GLN A 1 92 ? -29.013 1.362 31.228 1.00 95.19 92 GLN A C 1
ATOM 735 O O . GLN A 1 92 ? -29.852 1.512 32.113 1.00 95.19 92 GLN A O 1
ATOM 740 N N . ALA A 1 93 ? -29.013 0.300 30.420 1.00 93.31 93 ALA A N 1
ATOM 741 C CA . ALA A 1 93 ? -30.044 -0.731 30.458 1.00 93.31 93 ALA A CA 1
ATOM 742 C C . ALA A 1 93 ? -30.115 -1.421 31.829 1.00 93.31 93 ALA A C 1
ATOM 744 O O . ALA A 1 93 ? -31.202 -1.697 32.335 1.00 93.31 93 ALA A O 1
ATOM 745 N N . GLU A 1 94 ? -28.975 -1.689 32.469 1.00 94.06 94 GLU A N 1
ATOM 746 C CA . GLU A 1 94 ? -28.938 -2.253 33.821 1.00 94.06 94 GLU A CA 1
ATOM 747 C C . GLU A 1 94 ? -29.536 -1.300 34.864 1.00 94.06 94 GLU A C 1
ATOM 749 O O . GLU A 1 94 ? -30.246 -1.738 35.774 1.00 94.06 94 GLU A O 1
ATOM 754 N N . GLN A 1 95 ? -29.277 -0.000 34.736 1.00 93.75 95 GLN A N 1
ATOM 755 C CA . GLN A 1 95 ? -29.841 0.999 35.635 1.00 93.75 95 GLN A CA 1
ATOM 756 C C . GLN A 1 95 ? -31.348 1.172 35.419 1.00 93.75 95 GLN A C 1
ATOM 758 O O . GLN A 1 95 ? -32.107 1.125 36.386 1.00 93.75 95 GLN A O 1
ATOM 763 N N . GLU A 1 96 ? -31.801 1.247 34.169 1.00 92.12 96 GLU A N 1
ATOM 764 C CA . GLU A 1 96 ? -33.224 1.291 33.825 1.00 92.12 96 GLU A CA 1
ATOM 765 C C . GLU A 1 96 ? -33.972 0.055 34.333 1.00 92.12 96 GLU A C 1
ATOM 767 O O . GLU A 1 96 ? -35.055 0.189 34.905 1.00 92.12 96 GLU A O 1
ATOM 772 N N . ARG A 1 97 ? -33.383 -1.145 34.201 1.00 90.25 97 ARG A N 1
ATOM 773 C CA . ARG A 1 97 ? -33.941 -2.386 34.767 1.00 90.25 97 ARG A CA 1
ATOM 774 C C . ARG A 1 97 ? -34.106 -2.293 36.281 1.00 90.25 97 ARG A C 1
ATOM 776 O O . ARG A 1 97 ? -35.152 -2.682 36.800 1.00 90.25 97 ARG A O 1
ATOM 783 N N . LYS A 1 98 ? -33.100 -1.782 36.997 1.00 90.38 98 LYS A N 1
ATOM 784 C CA . LYS A 1 98 ? -33.162 -1.606 38.459 1.00 90.38 98 LYS A CA 1
ATOM 785 C C . LYS A 1 98 ? -34.235 -0.604 38.863 1.00 90.38 98 LYS A C 1
ATOM 787 O O . LYS A 1 98 ? -35.007 -0.892 39.778 1.00 90.38 98 LYS A O 1
ATOM 792 N N . ASP A 1 99 ? -34.317 0.521 38.164 1.00 91.06 99 ASP A N 1
ATOM 793 C CA . ASP A 1 99 ? -35.300 1.568 38.435 1.00 91.06 99 ASP A CA 1
ATOM 794 C C . ASP A 1 99 ? -36.726 1.081 38.152 1.00 91.06 99 ASP A C 1
ATOM 796 O O . ASP A 1 99 ? -37.628 1.297 38.965 1.00 91.06 99 ASP A O 1
ATOM 800 N N . HIS A 1 100 ? -36.940 0.364 37.044 1.00 87.06 100 HIS A N 1
ATOM 801 C CA . HIS A 1 100 ?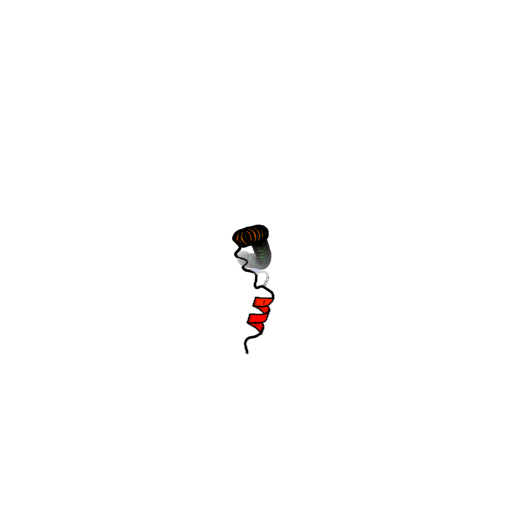 -38.221 -0.278 36.747 1.00 87.06 100 HIS A CA 1
ATOM 802 C C . HIS A 1 100 ? -38.593 -1.328 37.796 1.00 87.06 100 HIS A C 1
ATOM 804 O O . HIS A 1 100 ? -39.705 -1.296 38.319 1.00 87.06 100 HIS A O 1
ATOM 810 N N . ALA A 1 101 ? -37.663 -2.210 38.172 1.00 86.19 101 ALA A N 1
ATOM 811 C CA . ALA A 1 101 ? -37.906 -3.218 39.202 1.00 86.19 101 ALA A CA 1
ATOM 812 C C . ALA A 1 101 ? -38.212 -2.597 40.579 1.00 86.19 101 ALA A C 1
ATOM 814 O O . ALA A 1 101 ? -38.966 -3.171 41.367 1.00 86.19 101 ALA A O 1
ATOM 815 N N . ALA A 1 102 ? -37.633 -1.434 40.895 1.00 86.38 102 ALA A N 1
ATOM 816 C CA . ALA A 1 102 ? -37.942 -0.689 42.112 1.00 86.38 102 ALA A CA 1
ATOM 817 C C . ALA A 1 102 ? -39.343 -0.057 42.059 1.00 86.38 102 ALA A C 1
ATOM 819 O O . ALA A 1 102 ? -40.083 -0.147 43.039 1.00 86.38 102 ALA A O 1
ATOM 820 N N . LYS A 1 103 ? -39.731 0.532 40.918 1.00 87.19 103 LYS A N 1
ATOM 821 C CA . LYS A 1 103 ? -41.081 1.084 40.705 1.00 87.19 103 LYS A CA 1
ATOM 822 C C . LYS A 1 103 ? -42.156 0.003 40.801 1.00 87.19 103 LYS A C 1
ATOM 824 O O . LYS A 1 103 ? -43.117 0.186 41.540 1.00 87.19 103 LYS A O 1
ATOM 829 N N . ASN A 1 104 ? -41.961 -1.138 40.142 1.00 83.94 104 ASN A N 1
ATOM 830 C CA . ASN A 1 104 ? -42.913 -2.251 40.175 1.00 83.94 104 ASN A CA 1
ATOM 831 C C . ASN A 1 104 ? -43.119 -2.759 41.615 1.00 83.94 104 ASN A C 1
ATOM 833 O O . ASN A 1 104 ? -44.257 -2.856 42.080 1.00 83.94 104 ASN A O 1
ATOM 837 N N . ARG A 1 105 ? -42.029 -2.929 42.382 1.00 81.19 105 ARG A N 1
ATOM 838 C CA . ARG A 1 105 ? -42.102 -3.253 43.819 1.00 81.19 105 ARG A CA 1
ATOM 839 C C . ARG A 1 105 ? -42.833 -2.193 44.646 1.00 81.19 105 ARG A C 1
ATOM 841 O O . ARG A 1 105 ? -43.619 -2.555 45.517 1.00 81.19 105 ARG A O 1
ATOM 848 N N . ALA A 1 106 ? -42.602 -0.904 44.390 1.00 83.00 106 ALA A N 1
ATOM 849 C CA . ALA A 1 106 ? -43.298 0.182 45.087 1.00 83.00 106 ALA A CA 1
ATOM 850 C C . ALA A 1 106 ? -44.808 0.206 44.786 1.00 83.00 106 ALA A C 1
ATOM 852 O O . ALA A 1 106 ? -45.604 0.560 45.653 1.00 83.00 106 ALA A O 1
ATOM 853 N N . GLU A 1 107 ? -45.209 -0.211 43.585 1.00 84.44 107 GLU A N 1
ATOM 854 C CA . GLU A 1 107 ? -46.610 -0.369 43.182 1.00 84.44 107 GLU A CA 1
ATOM 855 C C . GLU A 1 107 ? -47.233 -1.702 43.639 1.00 84.44 107 GLU A C 1
ATOM 857 O O . GLU A 1 107 ? -48.384 -1.988 43.309 1.00 84.44 107 GLU A O 1
ATOM 862 N N . GLY A 1 108 ? -46.494 -2.529 44.388 1.00 73.19 108 GLY A N 1
ATOM 863 C CA . GLY A 1 108 ? -46.950 -3.843 44.850 1.00 73.19 108 GLY A CA 1
ATOM 864 C C . GLY A 1 108 ? -47.101 -4.880 43.733 1.00 73.19 108 GLY A C 1
ATOM 865 O O . GLY A 1 108 ? -47.690 -5.936 43.956 1.00 73.19 108 GLY A O 1
ATOM 866 N N . ARG A 1 109 ? -46.581 -4.588 42.537 1.00 67.50 109 ARG A N 1
ATOM 867 C CA . ARG A 1 109 ? -46.510 -5.505 41.400 1.00 67.50 109 ARG A CA 1
ATOM 868 C C . ARG A 1 109 ? -45.139 -6.171 41.449 1.00 67.50 109 ARG A C 1
ATOM 870 O O . ARG A 1 109 ? -44.172 -5.655 40.900 1.00 67.50 109 ARG A O 1
ATOM 877 N N . ASP A 1 110 ? -45.022 -7.249 42.214 1.00 67.06 110 ASP A N 1
ATOM 878 C CA . ASP A 1 110 ? -43.811 -8.063 42.171 1.00 67.06 110 ASP A CA 1
ATOM 879 C C . ASP A 1 110 ? -43.912 -9.012 40.973 1.00 67.06 110 ASP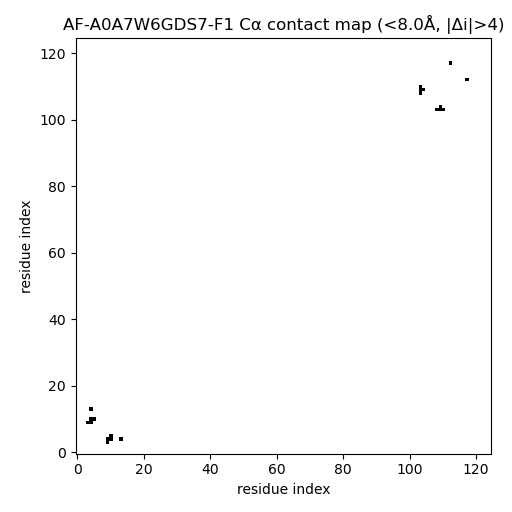 A C 1
ATOM 881 O O . ASP A 1 110 ? -44.732 -9.927 40.961 1.00 67.06 110 ASP A O 1
ATOM 885 N N . ASP A 1 111 ? -43.111 -8.749 39.940 1.00 63.97 111 ASP A N 1
ATOM 886 C CA . ASP A 1 111 ? -43.021 -9.591 38.741 1.00 63.97 111 ASP A CA 1
ATOM 887 C C . ASP A 1 111 ? -42.154 -10.844 38.991 1.00 63.97 111 ASP A C 1
ATOM 889 O O . ASP A 1 111 ? -41.937 -11.662 38.091 1.00 63.97 111 ASP A O 1
ATOM 893 N N . GLY A 1 112 ? -41.614 -10.989 40.206 1.00 65.88 112 GLY A N 1
ATOM 894 C CA . GLY A 1 112 ? -40.920 -12.183 40.649 1.00 65.88 112 GLY A CA 1
ATOM 895 C C . GLY A 1 112 ? -41.888 -13.350 40.811 1.00 65.88 112 GLY A C 1
ATOM 896 O O . GLY A 1 112 ? -42.794 -13.310 41.638 1.00 65.88 112 GLY A O 1
ATOM 897 N N . LEU A 1 113 ? -41.656 -14.429 40.060 1.00 68.12 113 LEU A N 1
ATOM 898 C CA . LEU A 1 113 ? -42.226 -15.735 40.387 1.00 68.12 113 LEU A CA 1
ATOM 899 C C . LEU A 1 113 ? -41.807 -16.089 41.815 1.00 68.12 113 LEU A C 1
ATOM 901 O O . LEU A 1 113 ? -40.621 -16.297 42.080 1.00 68.12 113 LEU A O 1
ATOM 905 N N . THR A 1 114 ? -42.770 -16.153 42.729 1.00 70.00 114 THR A N 1
ATOM 906 C CA . THR A 1 114 ? -42.500 -16.592 44.097 1.00 70.00 114 THR A CA 1
ATOM 907 C C . THR A 1 114 ? -42.154 -18.080 44.103 1.00 70.00 114 THR A C 1
ATOM 909 O O . THR A 1 114 ? -42.490 -18.820 43.175 1.00 70.00 114 THR A O 1
ATOM 912 N N . ASP A 1 115 ? -41.501 -18.564 45.159 1.00 72.75 115 ASP A N 1
ATOM 913 C CA . ASP A 1 115 ? -41.194 -19.996 45.296 1.00 72.75 115 ASP A CA 1
ATOM 914 C C . ASP A 1 115 ? -42.448 -20.884 45.197 1.00 72.75 115 ASP A C 1
ATOM 916 O O . ASP A 1 115 ? -42.374 -22.023 44.720 1.00 72.75 115 ASP A O 1
ATOM 920 N N . ASP A 1 116 ? -43.608 -20.358 45.597 1.00 71.88 116 ASP A N 1
ATOM 921 C CA . ASP A 1 116 ? -44.897 -21.030 45.448 1.00 71.88 116 ASP A CA 1
ATOM 922 C C . ASP A 1 116 ? -45.388 -21.033 43.995 1.00 71.88 116 ASP A C 1
ATOM 924 O O . ASP A 1 116 ? -45.873 -22.069 43.533 1.00 71.88 116 ASP A O 1
ATOM 928 N N . ASP A 1 117 ? -45.174 -19.957 43.234 1.00 74.25 117 ASP A N 1
ATOM 929 C CA . ASP A 1 117 ? -45.454 -19.932 41.794 1.00 74.25 117 ASP A CA 1
ATOM 930 C C . ASP A 1 117 ? -44.534 -20.894 41.026 1.00 74.25 117 ASP A C 1
ATOM 932 O O . ASP A 1 117 ? -44.982 -21.636 40.148 1.00 74.25 117 ASP A O 1
ATOM 936 N N . ILE A 1 118 ? -43.249 -20.957 41.397 1.00 76.38 118 ILE A N 1
ATOM 937 C CA . ILE A 1 118 ? -42.273 -21.898 40.825 1.00 76.38 118 ILE A CA 1
ATOM 938 C C . ILE A 1 118 ? -42.682 -23.340 41.138 1.00 76.38 118 ILE A C 1
ATOM 940 O O . ILE A 1 118 ? -42.651 -24.204 40.253 1.00 76.38 118 ILE A O 1
ATOM 944 N N . LYS A 1 119 ? -43.096 -23.623 42.381 1.00 80.56 119 LYS A N 1
ATOM 945 C CA . LYS A 1 119 ? -43.652 -24.930 42.757 1.00 80.56 119 LYS A CA 1
ATOM 946 C C . LYS A 1 119 ? -44.917 -25.240 41.972 1.00 80.56 119 LYS A C 1
ATOM 948 O O . LYS A 1 119 ? -45.030 -26.356 41.483 1.00 80.56 119 LYS A O 1
ATOM 953 N N . PHE A 1 120 ? -45.843 -24.297 41.827 1.00 79.56 120 PHE A N 1
ATOM 954 C CA . PHE A 1 120 ? -47.086 -24.481 41.080 1.00 79.56 120 PHE A CA 1
ATOM 955 C C . PHE A 1 120 ? -46.828 -24.811 39.603 1.00 79.56 120 PHE A C 1
ATOM 957 O O . PHE A 1 120 ? -47.394 -25.775 39.085 1.00 79.56 120 PHE A O 1
ATOM 964 N N . LEU A 1 121 ? -45.921 -24.084 38.944 1.00 81.06 121 LEU A N 1
ATOM 965 C CA . LEU A 1 121 ? -45.534 -24.340 37.553 1.00 81.06 121 LEU A CA 1
ATOM 966 C C . LEU A 1 121 ? -44.828 -25.691 37.379 1.00 81.06 121 LEU A C 1
ATOM 968 O O . LEU A 1 121 ? -45.076 -26.384 36.394 1.00 81.06 121 LEU A O 1
ATOM 972 N N . ARG A 1 122 ? -43.999 -26.106 38.348 1.00 82.56 122 ARG A N 1
ATOM 973 C CA . ARG A 1 122 ? -43.355 -27.434 38.360 1.00 82.56 122 ARG A CA 1
ATOM 974 C C . ARG A 1 122 ? -44.297 -28.584 38.724 1.00 82.56 122 ARG A C 1
ATOM 976 O O . ARG A 1 122 ? -43.928 -29.735 38.521 1.00 82.56 122 ARG A O 1
ATOM 983 N N . ARG A 1 123 ? -45.473 -28.296 39.291 1.00 76.00 123 ARG A N 1
ATOM 984 C CA . ARG A 1 123 ? -46.425 -29.296 39.807 1.00 76.00 123 ARG A CA 1
ATOM 985 C C . ARG A 1 123 ? -47.560 -29.621 38.836 1.00 76.00 123 ARG A C 1
ATOM 987 O O . ARG A 1 123 ? -48.486 -30.331 39.223 1.00 76.00 123 ARG A O 1
ATOM 994 N N . ARG A 1 124 ? -47.531 -29.123 37.597 1.00 57.00 124 ARG A N 1
ATOM 995 C CA . ARG A 1 124 ? -48.479 -29.607 36.582 1.00 57.00 124 ARG A CA 1
ATOM 996 C C . ARG A 1 124 ? -48.155 -31.069 36.195 1.00 57.00 124 ARG A C 1
ATOM 998 O O . ARG A 1 124 ? -46.981 -31.428 36.248 1.00 57.00 124 ARG A O 1
ATOM 1005 N N . PRO A 1 125 ? -49.190 -31.892 35.920 1.00 59.19 125 PRO A N 1
ATOM 1006 C CA . PRO A 1 125 ? -49.120 -33.358 35.828 1.00 59.19 125 PRO A CA 1
ATOM 1007 C C . PRO A 1 125 ? -48.221 -33.889 34.712 1.00 59.19 125 PRO A C 1
ATOM 1009 O O . PRO A 1 125 ? -48.093 -33.197 33.677 1.00 59.19 125 PRO A O 1
#